Protein AF-A0A448XC68-F1 (afdb_monomer_lite)

Foldseek 3Di:
DDDDPVVVVVVVCVVCVVVVVCVVVVVVVVVVVVVVVVVVVVVCVVCPPDDPDDDPVPPPDDDDPPPDPDDD

Secondary structure (DSSP, 8-state):
-PPPHHHHHHHHHHHHHHHHHHHHHHHHHHHHHHHHHHHHHHHHHHSPPP----------------------

Organism: NCBI:txid117903

Structure (mmCIF, N/CA/C/O backbone):
data_AF-A0A448XC68-F1
#
_entry.id   AF-A0A448XC68-F1
#
loop_
_atom_site.group_PDB
_atom_site.id
_atom_site.type_symbol
_atom_site.label_atom_id
_atom_site.label_alt_id
_atom_site.label_comp_id
_atom_site.label_asym_id
_atom_site.label_entity_id
_atom_site.label_seq_id
_atom_site.pdbx_PDB_ins_code
_atom_site.Cartn_x
_atom_site.Cartn_y
_atom_site.Cartn_z
_atom_site.occupancy
_atom_s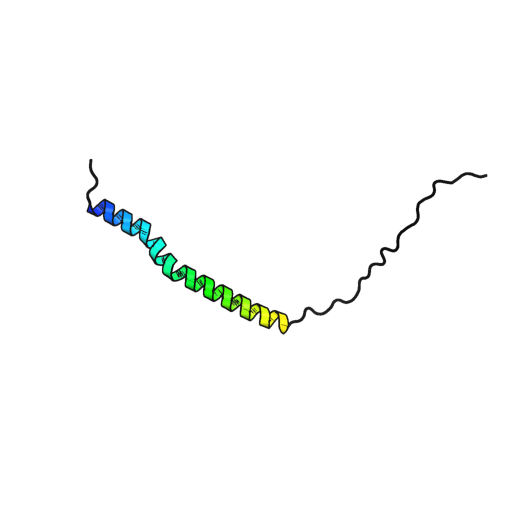ite.B_iso_or_equiv
_atom_site.auth_seq_id
_atom_site.auth_comp_id
_atom_site.auth_asym_id
_atom_site.auth_atom_id
_atom_site.pdbx_PDB_model_num
ATOM 1 N N . MET A 1 1 ? 29.645 -4.247 -25.951 1.00 81.31 1 MET A N 1
ATOM 2 C CA . MET A 1 1 ? 28.464 -4.894 -26.563 1.00 81.31 1 MET A CA 1
ATOM 3 C C . MET A 1 1 ? 27.242 -4.089 -26.150 1.00 81.31 1 MET A C 1
ATOM 5 O O . MET A 1 1 ? 27.053 -3.917 -24.955 1.00 81.31 1 MET A O 1
ATOM 9 N N . ILE A 1 2 ? 26.498 -3.508 -27.094 1.00 79.69 2 ILE A N 1
ATOM 10 C CA . ILE A 1 2 ? 25.288 -2.722 -26.790 1.00 79.69 2 ILE A CA 1
ATOM 11 C C . ILE A 1 2 ? 24.092 -3.686 -26.828 1.00 79.69 2 ILE A C 1
ATOM 13 O O . ILE A 1 2 ? 23.963 -4.398 -27.828 1.00 79.69 2 ILE A O 1
ATOM 17 N N . PRO A 1 3 ? 23.252 -3.749 -25.778 1.00 78.00 3 PRO A N 1
ATOM 18 C CA . PRO A 1 3 ? 22.037 -4.559 -25.795 1.00 78.00 3 PRO A CA 1
ATOM 19 C C . PRO A 1 3 ? 21.126 -4.157 -26.956 1.00 78.00 3 PRO A C 1
ATOM 21 O O . PRO A 1 3 ? 20.993 -2.968 -27.263 1.00 78.00 3 PRO A O 1
ATOM 24 N N . ARG A 1 4 ? 20.494 -5.137 -27.610 1.00 86.56 4 ARG A N 1
ATOM 25 C CA . ARG A 1 4 ? 19.512 -4.852 -28.661 1.00 86.56 4 ARG A CA 1
ATOM 26 C C . ARG A 1 4 ? 18.325 -4.125 -28.031 1.00 86.56 4 ARG A C 1
ATOM 28 O O . ARG A 1 4 ? 17.953 -4.381 -26.888 1.00 86.56 4 ARG A O 1
ATOM 35 N N . SER A 1 5 ? 17.725 -3.203 -28.779 1.00 86.44 5 SER A N 1
ATOM 36 C CA . SER A 1 5 ? 16.611 -2.390 -28.282 1.00 86.44 5 SER A CA 1
ATOM 37 C C . SER A 1 5 ? 15.420 -3.229 -27.810 1.00 86.44 5 SER A C 1
ATOM 39 O O . SER A 1 5 ? 14.735 -2.819 -26.877 1.00 86.44 5 SER A O 1
ATOM 41 N N . ASP A 1 6 ? 15.206 -4.402 -28.409 1.00 87.56 6 ASP A N 1
ATOM 42 C CA . ASP A 1 6 ? 14.131 -5.320 -28.026 1.00 87.56 6 ASP A CA 1
ATOM 43 C C . ASP A 1 6 ? 14.351 -5.934 -26.639 1.00 87.56 6 ASP A C 1
ATOM 45 O O . ASP A 1 6 ? 13.410 -5.990 -25.849 1.00 87.56 6 ASP A O 1
ATOM 49 N N . ASP A 1 7 ? 15.594 -6.277 -26.286 1.00 86.69 7 ASP A N 1
ATOM 50 C CA . ASP A 1 7 ? 15.932 -6.814 -24.961 1.00 86.69 7 ASP A CA 1
ATOM 51 C C . ASP A 1 7 ? 15.640 -5.783 -23.862 1.00 86.69 7 ASP A C 1
ATOM 53 O O . ASP A 1 7 ? 15.102 -6.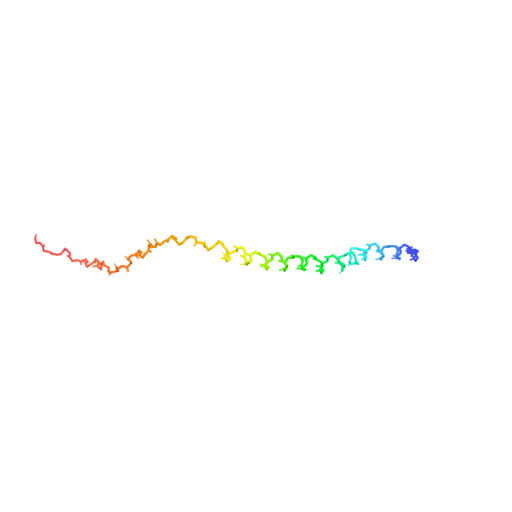109 -22.806 1.00 86.69 7 ASP A O 1
ATOM 57 N N . VAL A 1 8 ? 15.935 -4.506 -2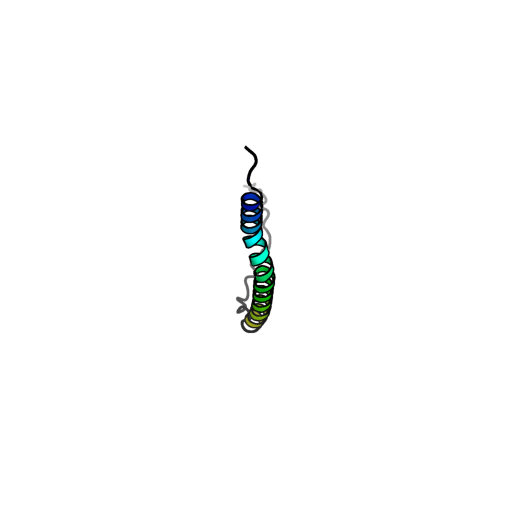4.129 1.00 87.56 8 VAL A N 1
ATOM 58 C CA . VAL A 1 8 ? 15.666 -3.405 -23.192 1.00 87.56 8 VAL A CA 1
ATOM 59 C C . VAL A 1 8 ? 14.163 -3.198 -23.001 1.00 87.56 8 VAL A C 1
ATOM 61 O O . VAL A 1 8 ? 13.708 -2.991 -21.873 1.00 87.56 8 VAL A O 1
ATOM 64 N N . ARG A 1 9 ? 13.375 -3.265 -24.082 1.00 89.56 9 ARG A N 1
ATOM 65 C CA . ARG A 1 9 ? 11.912 -3.140 -23.996 1.00 89.56 9 ARG A CA 1
ATOM 66 C C . ARG A 1 9 ? 11.297 -4.311 -23.250 1.00 89.56 9 ARG A C 1
ATOM 68 O O . ARG A 1 9 ? 10.509 -4.083 -22.341 1.00 89.56 9 ARG A O 1
ATOM 75 N N . HIS A 1 10 ? 11.729 -5.527 -23.564 1.00 88.81 10 HIS A N 1
ATOM 76 C CA . HIS A 1 10 ? 11.268 -6.734 -22.894 1.00 88.81 10 HIS A CA 1
ATOM 77 C C . HIS A 1 10 ? 11.533 -6.689 -21.386 1.00 88.81 10 HIS A C 1
ATOM 79 O O . HIS A 1 10 ? 10.610 -6.885 -20.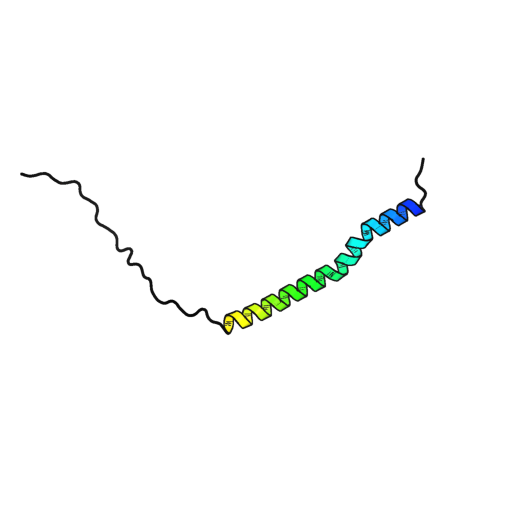597 1.00 88.81 10 HIS A O 1
ATOM 85 N N . MET A 1 11 ? 12.756 -6.334 -20.983 1.00 89.44 11 MET A N 1
ATOM 86 C CA . MET A 1 11 ? 13.091 -6.175 -19.567 1.00 89.44 11 MET A CA 1
ATOM 87 C C . MET A 1 11 ? 12.252 -5.079 -18.904 1.00 89.44 11 MET A C 1
ATOM 89 O O . MET A 1 11 ? 11.791 -5.244 -17.778 1.00 89.44 11 MET A O 1
ATOM 93 N N . THR A 1 12 ? 12.012 -3.965 -19.597 1.00 90.94 12 THR A N 1
ATOM 94 C CA . THR A 1 12 ? 11.185 -2.872 -19.065 1.00 90.94 12 THR A CA 1
ATOM 95 C C . THR A 1 12 ? 9.740 -3.321 -18.851 1.00 90.94 12 THR A C 1
ATOM 97 O O . THR A 1 12 ? 9.176 -3.081 -17.784 1.00 90.94 12 THR A O 1
ATOM 100 N N . ASP A 1 13 ? 9.145 -4.010 -19.823 1.00 90.75 13 ASP A N 1
ATOM 101 C CA . ASP A 1 13 ? 7.783 -4.532 -19.717 1.00 90.75 13 ASP A CA 1
ATOM 102 C C . ASP A 1 13 ? 7.660 -5.579 -18.601 1.00 90.75 13 ASP A C 1
ATOM 104 O O . ASP A 1 13 ? 6.691 -5.559 -17.837 1.00 90.75 13 ASP A O 1
ATOM 108 N N . GLU A 1 14 ? 8.658 -6.450 -18.447 1.00 93.06 14 GLU A N 1
ATOM 109 C CA . GLU A 1 14 ? 8.701 -7.457 -17.385 1.00 93.06 14 GLU A CA 1
ATOM 110 C C . GLU A 1 14 ? 8.811 -6.819 -15.991 1.00 93.06 14 GLU A C 1
ATOM 112 O O . GLU A 1 14 ? 8.063 -7.186 -15.079 1.00 93.06 14 GLU A O 1
ATOM 117 N N . ILE A 1 15 ? 9.660 -5.798 -15.831 1.00 93.94 15 ILE A N 1
ATOM 118 C CA . ILE A 1 15 ? 9.807 -5.051 -14.572 1.00 93.94 15 ILE A CA 1
ATOM 119 C C . ILE A 1 15 ? 8.529 -4.261 -14.246 1.00 93.94 15 ILE A C 1
ATOM 121 O O . ILE A 1 15 ? 8.152 -4.151 -13.076 1.00 93.94 15 ILE A O 1
ATOM 125 N N . LEU A 1 16 ? 7.825 -3.730 -15.251 1.00 94.38 16 LEU A N 1
ATOM 126 C CA . LEU A 1 16 ? 6.595 -2.950 -15.066 1.00 94.38 16 LEU A CA 1
ATOM 127 C C . LEU A 1 16 ? 5.336 -3.814 -14.888 1.00 94.38 16 LEU A C 1
ATOM 129 O O . LEU A 1 16 ? 4.356 -3.363 -14.277 1.00 94.38 16 LEU A O 1
ATOM 133 N N . ALA A 1 17 ? 5.333 -5.060 -15.364 1.00 90.81 17 ALA A N 1
ATOM 134 C CA . ALA A 1 17 ? 4.173 -5.949 -15.314 1.00 90.81 17 ALA A CA 1
ATOM 135 C C . ALA A 1 17 ? 3.576 -6.119 -13.895 1.00 90.81 17 ALA A C 1
ATOM 137 O O . ALA A 1 17 ? 2.347 -5.994 -13.747 1.00 90.81 17 ALA A O 1
ATOM 138 N N . PRO A 1 18 ? 4.370 -6.313 -12.818 1.00 90.69 18 PRO A N 1
ATOM 139 C CA . PRO A 1 18 ? 3.852 -6.338 -11.453 1.00 90.69 18 PRO A CA 1
ATOM 140 C C . PRO A 1 18 ? 3.155 -5.034 -11.047 1.00 90.69 18 PRO A C 1
ATOM 142 O O . PRO A 1 18 ? 2.089 -5.081 -10.430 1.00 90.69 18 PRO A O 1
ATOM 145 N N . PHE A 1 19 ? 3.695 -3.871 -11.422 1.00 89.81 19 PHE A N 1
ATOM 146 C CA . PHE A 1 19 ? 3.122 -2.566 -11.077 1.00 89.81 19 PHE A CA 1
ATOM 147 C C . PHE A 1 19 ? 1.763 -2.356 -11.741 1.00 89.81 19 PHE A C 1
ATOM 149 O O . PHE A 1 19 ? 0.797 -1.983 -11.069 1.00 89.81 19 PHE A O 1
ATOM 156 N N . HIS A 1 20 ? 1.634 -2.682 -13.028 1.00 88.12 20 HIS A N 1
ATOM 157 C CA . HIS A 1 20 ? 0.354 -2.614 -13.737 1.00 88.12 20 HIS A CA 1
ATOM 158 C C . HIS A 1 20 ? -0.689 -3.569 -13.141 1.00 88.12 20 HIS A C 1
ATOM 160 O O . HIS A 1 20 ? -1.856 -3.196 -12.959 1.00 88.12 20 HIS A O 1
ATOM 166 N N . ARG A 1 21 ? -0.272 -4.784 -12.763 1.00 89.00 21 ARG A N 1
ATOM 167 C CA . ARG A 1 21 ? -1.130 -5.782 -12.107 1.00 89.00 21 ARG A CA 1
ATOM 168 C C . ARG A 1 21 ? -1.580 -5.319 -10.718 1.00 89.00 21 ARG A C 1
ATOM 170 O O . ARG A 1 21 ? -2.758 -5.454 -10.373 1.00 89.00 21 ARG A O 1
ATOM 177 N N . ASN A 1 22 ? -0.675 -4.738 -9.937 1.00 90.06 22 ASN A N 1
ATOM 178 C CA . ASN A 1 22 ? -0.945 -4.242 -8.589 1.00 90.06 22 ASN A CA 1
ATOM 179 C C . ASN A 1 22 ? -1.826 -2.991 -8.600 1.00 90.06 22 ASN A C 1
ATOM 181 O O . ASN A 1 22 ? -2.707 -2.877 -7.747 1.00 90.06 22 ASN A O 1
ATOM 185 N N . ARG A 1 23 ? -1.709 -2.133 -9.621 1.00 86.38 23 ARG A N 1
ATOM 186 C CA . ARG A 1 23 ? -2.555 -0.940 -9.790 1.00 86.38 23 ARG A CA 1
ATOM 187 C C . ARG A 1 23 ? -4.047 -1.270 -9.847 1.00 86.38 23 ARG A C 1
ATOM 189 O O . ARG A 1 23 ? -4.865 -0.510 -9.345 1.00 86.38 23 ARG A O 1
ATOM 196 N N . ARG A 1 24 ? -4.416 -2.424 -10.415 1.00 86.69 24 ARG A N 1
ATOM 197 C CA . ARG A 1 24 ? -5.815 -2.895 -10.457 1.00 86.69 24 ARG A CA 1
ATOM 198 C C . ARG A 1 24 ? -6.236 -3.668 -9.203 1.00 86.69 24 ARG A C 1
ATOM 200 O O . ARG A 1 24 ? -7.416 -3.686 -8.859 1.00 86.69 24 ARG A O 1
ATOM 207 N N . ARG A 1 25 ? -5.298 -4.342 -8.530 1.00 90.06 25 ARG A N 1
ATOM 208 C CA . ARG A 1 25 ? -5.583 -5.230 -7.387 1.00 90.06 25 ARG A CA 1
ATOM 209 C C . ARG A 1 25 ? -5.624 -4.500 -6.051 1.00 90.06 25 ARG A C 1
ATOM 211 O O . ARG A 1 25 ? -6.458 -4.840 -5.217 1.00 90.06 25 ARG A O 1
ATOM 218 N N . LEU A 1 26 ? -4.757 -3.513 -5.852 1.00 89.12 26 LEU A N 1
ATOM 219 C CA . LEU A 1 26 ? -4.631 -2.803 -4.583 1.00 89.12 26 LEU A CA 1
ATOM 220 C C . LEU A 1 26 ? -5.916 -2.039 -4.206 1.00 89.12 26 LEU A C 1
ATOM 222 O O . LEU A 1 26 ? -6.420 -2.283 -3.110 1.00 89.12 26 LEU A O 1
ATOM 226 N N . PRO A 1 27 ? -6.548 -1.252 -5.105 1.00 86.75 27 PRO A N 1
ATOM 227 C CA . PRO A 1 27 ? -7.806 -0.579 -4.773 1.00 86.75 27 PRO A CA 1
ATOM 228 C C . PRO A 1 27 ? -8.940 -1.562 -4.457 1.00 86.75 27 PRO A C 1
ATOM 230 O O . PRO A 1 27 ? -9.788 -1.291 -3.612 1.00 86.75 27 PRO A O 1
ATOM 233 N N . ARG A 1 28 ? -8.955 -2.732 -5.114 1.00 86.88 28 ARG A N 1
ATOM 234 C CA . ARG A 1 28 ? -9.936 -3.794 -4.841 1.00 86.88 28 ARG A CA 1
ATOM 235 C C . ARG A 1 28 ? -9.747 -4.398 -3.451 1.00 86.88 28 ARG A C 1
ATOM 237 O O . ARG A 1 28 ? -10.725 -4.526 -2.723 1.00 86.88 28 ARG A O 1
ATOM 244 N N . LYS A 1 29 ? -8.508 -4.715 -3.066 1.00 87.50 29 LYS A N 1
ATOM 245 C CA . LYS A 1 29 ? -8.190 -5.226 -1.723 1.00 87.50 29 LYS A CA 1
ATOM 246 C C . LYS A 1 29 ? -8.531 -4.212 -0.628 1.00 87.50 29 LYS A C 1
ATOM 248 O O . LYS A 1 29 ? -9.118 -4.589 0.380 1.00 87.50 29 LYS A O 1
ATOM 253 N N . GLN A 1 30 ? -8.228 -2.932 -0.846 1.00 90.50 30 GLN A N 1
ATOM 254 C CA . GLN A 1 30 ? -8.556 -1.870 0.107 1.00 90.50 30 GLN A CA 1
ATOM 255 C C . GLN A 1 30 ? -10.072 -1.743 0.315 1.00 90.50 30 GLN A C 1
ATOM 257 O O . GLN A 1 30 ? -10.535 -1.763 1.453 1.00 90.50 30 GLN A O 1
ATOM 262 N N . ARG A 1 31 ? -10.856 -1.717 -0.773 1.00 87.94 31 ARG A N 1
ATOM 263 C CA . ARG A 1 31 ? -12.329 -1.683 -0.697 1.00 87.94 31 ARG A CA 1
ATOM 264 C C . ARG A 1 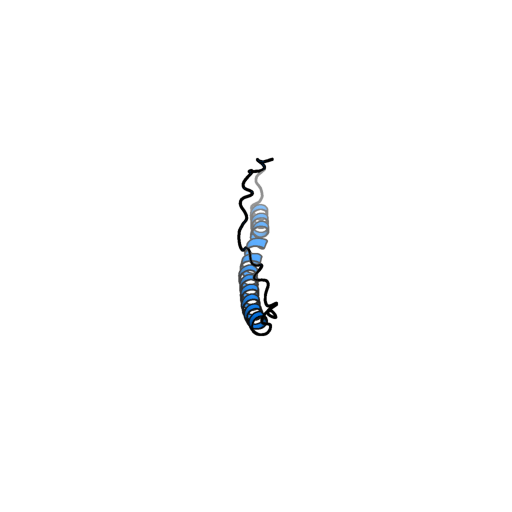31 ? -12.913 -2.899 0.025 1.00 87.94 31 ARG A C 1
ATOM 266 O O . ARG A 1 31 ? -13.872 -2.763 0.777 1.00 87.94 31 ARG A O 1
ATOM 273 N N . GLN A 1 32 ? -12.346 -4.088 -0.184 1.00 89.81 32 GLN A N 1
ATOM 274 C CA . GLN A 1 32 ? -12.778 -5.303 0.516 1.00 89.81 32 GLN A CA 1
ATOM 275 C C . GLN A 1 32 ? -12.511 -5.224 2.024 1.00 89.81 32 GLN A C 1
ATOM 277 O O . GLN A 1 32 ? -13.387 -5.571 2.814 1.00 89.81 32 GLN A O 1
ATOM 282 N N . HIS A 1 33 ? -11.335 -4.737 2.427 1.00 87.50 33 HIS A N 1
ATOM 283 C CA . HIS A 1 33 ? -11.000 -4.547 3.839 1.00 87.50 33 HIS A CA 1
ATOM 284 C C . HIS A 1 33 ? -11.926 -3.527 4.516 1.00 87.50 33 HIS A C 1
ATOM 286 O O . HIS A 1 33 ? -12.429 -3.779 5.608 1.00 87.50 33 HIS A O 1
ATOM 292 N N . GLU A 1 34 ? -12.212 -2.410 3.849 1.00 85.00 34 GLU A N 1
ATOM 293 C CA . GLU A 1 34 ? -13.143 -1.392 4.343 1.00 85.00 34 GLU A CA 1
ATOM 294 C C . GLU A 1 34 ? -14.580 -1.928 4.475 1.00 85.00 34 GLU A C 1
ATOM 296 O O . GLU A 1 34 ? -15.259 -1.686 5.473 1.00 85.00 34 GLU A O 1
ATOM 301 N N . CYS A 1 35 ? -15.042 -2.722 3.506 1.00 84.44 35 CYS A N 1
ATOM 302 C CA . CYS A 1 35 ? -16.350 -3.371 3.578 1.00 84.44 35 CYS A CA 1
ATOM 303 C C . CYS A 1 35 ? -16.427 -4.366 4.751 1.00 84.44 35 CYS A C 1
ATOM 305 O O . CYS A 1 35 ? -17.388 -4.344 5.524 1.00 84.44 35 CYS A O 1
ATOM 307 N N . SER A 1 36 ? -15.385 -5.184 4.929 1.00 85.62 36 SER A N 1
ATOM 308 C CA . SER A 1 36 ? -15.267 -6.131 6.042 1.00 85.62 36 SER A CA 1
ATOM 309 C C . SER A 1 36 ? -15.232 -5.422 7.400 1.00 85.62 36 SER A C 1
ATOM 311 O O . SER A 1 36 ? -15.943 -5.818 8.322 1.00 85.62 36 SER A O 1
ATOM 313 N N . SER A 1 37 ? -14.499 -4.311 7.525 1.00 82.19 37 SER A N 1
ATOM 314 C CA . SER A 1 37 ? -14.438 -3.546 8.776 1.00 82.19 37 SER A CA 1
ATOM 315 C C . SER A 1 37 ? -15.795 -2.935 9.146 1.00 82.19 37 SER A C 1
ATOM 317 O O . SER A 1 37 ? -16.180 -2.943 10.318 1.00 82.19 37 SER A O 1
ATOM 319 N N . LYS A 1 38 ? -16.578 -2.485 8.157 1.00 88.38 38 LYS A N 1
ATOM 320 C CA . LYS A 1 38 ? -17.952 -2.009 8.369 1.00 88.38 38 LYS A CA 1
ATOM 321 C C . LYS A 1 38 ? -18.886 -3.135 8.823 1.00 88.38 38 LYS A C 1
ATOM 323 O O . LYS A 1 38 ? -19.676 -2.921 9.741 1.00 88.38 38 LYS A O 1
ATOM 328 N N . ALA A 1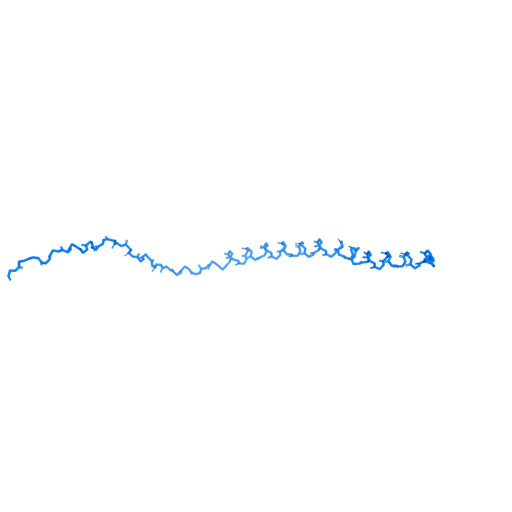 39 ? -18.781 -4.326 8.233 1.00 80.44 39 ALA A N 1
ATOM 329 C CA . ALA A 1 39 ? -19.553 -5.496 8.655 1.00 80.44 39 ALA A CA 1
ATOM 330 C C . ALA A 1 39 ? -19.173 -5.951 10.075 1.00 80.44 39 ALA A C 1
ATOM 332 O O . ALA A 1 39 ? -20.054 -6.161 10.909 1.00 80.44 39 ALA A O 1
ATOM 333 N N . ASN A 1 40 ? -17.877 -5.992 10.392 1.00 81.81 40 ASN A N 1
ATOM 334 C CA . ASN A 1 40 ? -17.378 -6.339 11.723 1.00 81.81 40 ASN A CA 1
ATOM 335 C C . ASN A 1 40 ? -17.882 -5.372 12.799 1.00 81.81 40 ASN A C 1
ATOM 337 O O . ASN A 1 40 ? -18.282 -5.815 13.870 1.00 81.81 40 ASN A O 1
ATOM 341 N N . ARG A 1 41 ? -17.970 -4.066 12.513 1.00 82.00 41 ARG A N 1
ATOM 342 C CA . ARG A 1 41 ? -18.587 -3.097 13.439 1.00 82.00 41 ARG A CA 1
ATOM 343 C C . ARG A 1 41 ? -20.054 -3.418 13.738 1.00 82.00 41 ARG A C 1
ATOM 345 O O . ARG A 1 41 ? -20.486 -3.264 14.876 1.00 82.00 41 ARG A O 1
ATOM 352 N N . GLN A 1 42 ? -20.817 -3.873 12.744 1.00 85.06 42 GLN A N 1
ATOM 353 C CA . GLN A 1 42 ? -22.216 -4.267 12.942 1.00 85.06 42 GLN A CA 1
ATOM 354 C C . GLN A 1 42 ? -22.338 -5.584 13.720 1.00 85.06 42 GLN A C 1
ATOM 356 O O . GLN A 1 42 ? -23.260 -5.727 14.519 1.00 85.06 42 GLN A O 1
ATOM 361 N N . LEU A 1 43 ? -21.404 -6.520 13.534 1.00 81.50 43 LEU A N 1
ATOM 362 C CA . LEU A 1 43 ? -21.340 -7.757 14.318 1.00 81.50 43 LEU A CA 1
ATOM 363 C C . LEU A 1 43 ? -20.977 -7.492 15.784 1.00 81.50 43 LEU A C 1
ATOM 365 O O . LEU A 1 43 ? -21.655 -8.005 16.666 1.00 81.50 43 LEU A O 1
ATOM 369 N N . VAL A 1 44 ? -19.986 -6.637 16.056 1.00 76.94 44 VAL A N 1
ATOM 370 C CA . VAL A 1 44 ? -19.623 -6.224 17.427 1.00 76.94 44 VAL A CA 1
ATOM 371 C C . VAL A 1 44 ? -20.800 -5.547 18.134 1.00 76.94 44 VAL A C 1
ATOM 373 O O . VAL A 1 44 ? -21.030 -5.785 19.310 1.00 76.94 44 VAL A O 1
ATOM 376 N N . LYS A 1 45 ? -21.608 -4.753 17.420 1.00 76.06 45 LYS A N 1
ATOM 377 C CA . LYS A 1 45 ? -22.831 -4.168 17.996 1.00 76.06 45 LYS A CA 1
ATOM 378 C C . LYS A 1 45 ? -23.906 -5.202 18.340 1.00 76.06 45 LYS A C 1
ATOM 380 O O . LYS A 1 45 ? -24.677 -4.970 19.263 1.00 76.06 45 LYS A O 1
ATOM 385 N N . ARG A 1 46 ? -23.994 -6.303 17.588 1.00 80.75 46 ARG A N 1
ATOM 386 C CA . ARG A 1 46 ? -24.952 -7.395 17.849 1.00 80.75 46 ARG A CA 1
ATOM 387 C C . ARG A 1 46 ? -24.489 -8.341 18.948 1.00 80.75 46 ARG A C 1
ATOM 389 O O . ARG A 1 46 ? -25.329 -8.951 19.594 1.00 80.75 46 ARG A O 1
ATOM 396 N N . ASN A 1 47 ? -23.180 -8.424 19.158 1.00 75.75 47 ASN A N 1
ATOM 397 C CA . ASN A 1 47 ? -22.557 -9.178 20.233 1.00 75.75 47 ASN A CA 1
ATOM 398 C C . ASN A 1 47 ? -21.935 -8.194 21.231 1.00 75.75 47 ASN A C 1
ATOM 400 O O . ASN A 1 47 ? -20.706 -8.066 21.251 1.00 75.75 47 ASN A O 1
ATOM 404 N N . PRO A 1 48 ? -22.740 -7.456 22.025 1.00 71.00 48 PRO A N 1
ATOM 405 C CA . PRO A 1 48 ? -22.169 -6.684 23.115 1.00 71.00 48 PRO A CA 1
ATOM 406 C C . PRO A 1 48 ? -21.347 -7.650 23.979 1.00 71.00 48 PRO A C 1
ATOM 408 O O . PRO A 1 48 ? -21.833 -8.748 24.271 1.00 71.00 48 PRO A O 1
ATOM 411 N N . PRO A 1 49 ? -20.103 -7.299 24.352 1.00 71.50 49 PRO A N 1
ATOM 412 C CA . PRO A 1 49 ? -19.348 -8.130 25.272 1.00 71.50 49 PRO A CA 1
ATOM 413 C C . PRO A 1 49 ? -20.206 -8.301 26.522 1.00 71.50 49 PRO A C 1
ATOM 415 O O . PRO A 1 49 ? -20.676 -7.314 27.094 1.00 71.50 49 PRO A O 1
ATOM 418 N N . SER A 1 50 ? -20.477 -9.550 26.901 1.00 70.94 50 SER A N 1
ATOM 419 C CA . SER A 1 50 ? -21.163 -9.842 28.152 1.00 70.94 50 SER A CA 1
ATOM 420 C C . SER A 1 50 ? -20.384 -9.147 29.262 1.00 70.94 50 SER A C 1
ATOM 422 O O . SER A 1 50 ? -19.200 -9.421 29.455 1.00 70.94 50 SER A O 1
ATOM 424 N N . SER A 1 51 ? -21.023 -8.182 29.924 1.00 68.12 51 SER A N 1
ATOM 425 C CA . SER A 1 51 ? -20.428 -7.468 31.046 1.00 68.12 51 SER A CA 1
ATOM 426 C C . SER A 1 51 ? -20.059 -8.487 32.122 1.00 68.12 51 SER A C 1
ATOM 428 O O . SER A 1 51 ? -20.933 -9.027 32.797 1.00 68.12 51 SER A O 1
ATOM 430 N N . SER A 1 52 ? -18.767 -8.776 32.270 1.00 68.88 52 SER A N 1
ATOM 431 C CA . SER A 1 52 ? -18.228 -9.383 33.482 1.00 68.88 52 SER A CA 1
ATOM 432 C C . SER A 1 52 ? -18.157 -8.272 34.523 1.00 68.88 52 SER A C 1
ATOM 434 O O . SER A 1 52 ? -17.136 -7.600 34.665 1.00 68.88 52 SER A O 1
ATOM 436 N N . GLY A 1 53 ? -19.286 -8.013 35.176 1.00 64.25 53 GLY A N 1
ATOM 437 C CA . GLY A 1 53 ? -19.391 -7.005 36.218 1.00 64.25 53 GLY A CA 1
ATOM 438 C C . GLY A 1 53 ? -18.449 -7.292 37.389 1.00 64.25 53 GLY A C 1
ATOM 439 O O . GLY A 1 53 ? -18.464 -8.384 37.946 1.00 64.25 53 GLY A O 1
ATOM 440 N N . GLY A 1 54 ? -17.697 -6.263 37.782 1.00 65.38 54 GLY A N 1
ATOM 441 C CA . GLY A 1 54 ? -17.311 -6.032 39.171 1.00 65.38 54 GLY A CA 1
ATOM 442 C C . GLY A 1 54 ? -16.052 -6.732 39.672 1.00 65.38 54 GLY A C 1
ATOM 443 O O . GLY A 1 54 ? -16.131 -7.691 40.429 1.00 65.38 54 GLY A O 1
ATOM 444 N N . THR A 1 55 ? -14.897 -6.121 39.429 1.00 56.69 55 THR A N 1
ATOM 445 C CA . THR A 1 55 ? -13.872 -6.041 40.477 1.00 56.69 55 THR A CA 1
ATOM 446 C C . THR A 1 55 ? -13.447 -4.587 40.617 1.00 56.69 55 THR A C 1
ATOM 448 O O . THR A 1 55 ? -12.395 -4.189 40.123 1.00 56.69 55 THR A O 1
ATOM 451 N N . ASP A 1 56 ? -14.268 -3.795 41.315 1.00 59.22 56 ASP A N 1
ATOM 452 C CA . ASP A 1 56 ? -13.742 -2.691 42.122 1.00 59.22 56 ASP A CA 1
ATOM 453 C C . ASP A 1 56 ? -12.905 -3.340 43.227 1.00 59.22 56 ASP A C 1
ATOM 455 O O . ASP A 1 56 ? -13.358 -3.583 44.350 1.00 59.22 56 ASP A O 1
ATOM 459 N N . LEU A 1 57 ? -11.683 -3.735 42.869 1.00 60.12 57 LEU A N 1
ATOM 460 C CA . LEU A 1 57 ? -10.679 -4.123 43.835 1.00 60.12 57 LEU A CA 1
ATOM 461 C C . LEU A 1 57 ? -10.411 -2.852 44.633 1.00 60.12 57 LEU A C 1
ATOM 463 O O . LEU A 1 57 ? -9.741 -1.944 44.152 1.00 60.12 57 LEU A O 1
ATOM 467 N N . ARG A 1 58 ? -11.041 -2.759 45.806 1.00 65.00 58 ARG A N 1
ATOM 468 C CA . ARG A 1 58 ? -10.853 -1.703 46.798 1.00 65.00 58 ARG A CA 1
ATOM 469 C C . ARG A 1 58 ? -9.360 -1.548 47.088 1.00 65.00 58 ARG A C 1
ATOM 471 O O . ARG A 1 58 ? -8.845 -2.144 48.029 1.00 65.00 58 ARG A O 1
ATOM 478 N N . ILE A 1 59 ? -8.667 -0.712 46.323 1.00 57.06 59 ILE A N 1
ATOM 479 C CA . ILE A 1 59 ? -7.355 -0.186 46.695 1.00 57.06 59 ILE A CA 1
ATOM 480 C C . ILE A 1 59 ? -7.623 0.948 47.692 1.00 57.06 59 ILE A C 1
ATOM 482 O O . ILE A 1 59 ? -7.498 2.131 47.394 1.00 57.06 59 ILE A O 1
ATOM 486 N N . SER A 1 60 ? -8.096 0.570 48.876 1.00 61.19 60 SER A N 1
ATOM 487 C CA . SER A 1 60 ? -8.149 1.430 50.053 1.00 61.19 60 SER A CA 1
ATOM 488 C C . SER A 1 60 ? -6.788 1.312 50.745 1.00 61.19 60 SER A C 1
ATOM 490 O O . SER A 1 60 ? -6.524 0.334 51.436 1.00 61.19 60 SER A O 1
ATOM 492 N N . SER A 1 61 ? -5.913 2.282 50.500 1.00 62.66 61 SER A N 1
ATOM 493 C CA . SER A 1 61 ? -4.652 2.523 51.231 1.00 62.66 61 SER A CA 1
ATOM 494 C C . SER A 1 61 ? -4.916 2.954 52.695 1.00 62.66 61 SER A C 1
ATOM 496 O O . SER A 1 61 ? -5.993 3.514 52.913 1.00 62.66 61 SER A O 1
ATOM 498 N N . PRO A 1 62 ? -3.984 2.879 53.683 1.00 53.69 62 PRO A N 1
ATOM 499 C CA . PRO A 1 62 ? -2.796 2.030 53.920 1.00 53.69 62 PRO A CA 1
ATOM 500 C C . PRO A 1 62 ? -2.890 1.289 55.297 1.00 53.69 62 PRO A C 1
ATOM 502 O O . PRO A 1 62 ? -3.936 1.317 55.945 1.00 53.69 62 PRO A O 1
ATOM 505 N N . PRO A 1 63 ? -1.804 0.677 55.816 1.00 50.34 63 PRO A N 1
ATOM 506 C CA . PRO A 1 63 ? -1.172 1.385 56.934 1.00 50.34 63 PRO A CA 1
ATOM 507 C C . PRO A 1 63 ? 0.319 1.633 56.703 1.00 50.34 63 PRO A C 1
ATOM 509 O O . PRO A 1 63 ? 1.089 0.747 56.336 1.00 50.34 63 PRO A O 1
ATOM 512 N N . THR A 1 64 ? 0.718 2.877 56.959 1.00 50.75 64 THR A N 1
ATOM 513 C CA . THR A 1 64 ? 2.077 3.242 57.349 1.00 50.75 64 THR A CA 1
ATOM 514 C C . THR A 1 64 ? 2.462 2.370 58.537 1.00 50.75 64 THR A C 1
ATOM 516 O O . THR A 1 64 ? 1.910 2.531 59.624 1.00 50.75 64 THR A O 1
ATOM 519 N N . LEU A 1 65 ? 3.363 1.413 58.322 1.00 55.69 65 LEU A N 1
ATOM 520 C CA . LEU A 1 65 ? 4.028 0.703 59.405 1.00 55.69 65 LEU A CA 1
ATOM 521 C C . LEU A 1 65 ? 4.895 1.726 60.143 1.00 55.69 65 LEU A C 1
ATOM 523 O O . LEU A 1 65 ? 6.054 1.940 59.792 1.00 55.69 65 LEU A O 1
ATOM 527 N N . SER A 1 66 ? 4.300 2.417 61.114 1.00 48.38 66 SER A N 1
ATOM 528 C CA . SER A 1 66 ? 5.042 3.160 62.120 1.00 48.38 66 SER A CA 1
ATOM 529 C C . SER A 1 66 ? 5.888 2.142 62.878 1.00 48.38 66 SER A C 1
ATOM 531 O O . SER A 1 66 ? 5.368 1.330 63.641 1.00 48.38 66 SER A O 1
ATOM 533 N N . LEU A 1 67 ? 7.185 2.143 62.578 1.00 58.47 67 LEU A N 1
ATOM 534 C CA . LEU A 1 67 ? 8.231 1.519 63.376 1.00 58.47 67 LEU A CA 1
ATOM 535 C C . LEU A 1 67 ? 8.254 2.200 64.744 1.00 58.47 67 LEU A C 1
ATOM 537 O O . LEU A 1 67 ? 9.016 3.129 64.946 1.00 58.47 67 LEU A O 1
ATOM 541 N N . GLU A 1 68 ? 7.407 1.758 65.660 1.00 56.47 68 GLU A N 1
ATOM 542 C CA . GLU A 1 68 ? 7.491 2.108 67.076 1.00 56.47 68 GLU A CA 1
ATOM 543 C C . GLU A 1 68 ? 7.161 0.837 67.855 1.00 56.47 68 GLU A C 1
ATOM 545 O O . GLU A 1 68 ? 6.017 0.564 68.215 1.00 56.47 68 GLU A O 1
ATOM 550 N N . MET A 1 69 ? 8.180 -0.003 68.029 1.00 58.69 69 MET A N 1
ATOM 551 C CA . MET A 1 69 ? 8.188 -1.011 69.081 1.00 58.69 69 MET A CA 1
ATOM 552 C C . MET A 1 69 ? 9.227 -0.552 70.103 1.00 58.69 69 MET A C 1
ATOM 554 O O . MET A 1 69 ? 10.332 -1.083 70.178 1.00 58.69 69 MET A O 1
ATOM 558 N N . GLU A 1 70 ? 8.875 0.506 70.830 1.00 49.28 70 GLU A N 1
ATOM 559 C CA . GLU A 1 70 ? 9.466 0.829 72.124 1.00 49.28 70 GLU A CA 1
ATOM 560 C C . GLU A 1 70 ? 8.455 0.449 73.221 1.00 49.28 70 GLU A C 1
ATOM 562 O O . GLU A 1 70 ? 7.246 0.572 73.014 1.00 49.28 70 GLU A O 1
ATOM 567 N N . VAL A 1 71 ? 8.982 0.054 74.389 1.00 44.59 71 VAL A N 1
ATOM 568 C CA . VAL A 1 71 ? 8.296 -0.185 75.678 1.00 44.59 71 VAL A CA 1
ATOM 569 C C . VAL A 1 71 ? 7.663 -1.591 75.791 1.00 44.59 71 VAL A C 1
ATOM 571 O O . VAL A 1 71 ? 6.844 -1.983 74.970 1.00 44.59 71 VAL A O 1
ATOM 574 N N . SER A 1 72 ? 7.990 -2.447 76.768 1.00 44.38 72 SER A N 1
ATOM 575 C CA . SER A 1 72 ? 8.645 -2.280 78.074 1.00 44.38 72 SER A CA 1
ATOM 576 C C . SER A 1 72 ? 9.294 -3.584 78.534 1.00 44.38 72 SER A C 1
ATOM 578 O O . SER A 1 72 ? 8.805 -4.657 78.112 1.00 44.38 72 SER A O 1
#

pLDDT: mean 76.82, std 14.35, range [44.38, 94.38]

Radius of gyration: 33.9 Å; chains: 1; bounding box: 53×13×107 Å

Sequence (72 aa):
MIPRSDDVRHMTDEILAPFHRNRRRLPRKQRQHECSSKANRQLVKRNPPSSSGGTDLRISSPPTLSLEMEVS